Protein AF-A0A5C4TEG7-F1 (afdb_monomer_lite)

Structure (mmCIF, N/CA/C/O backbone):
data_AF-A0A5C4TEG7-F1
#
_entry.id   AF-A0A5C4TEG7-F1
#
loop_
_atom_site.group_PDB
_atom_site.id
_atom_site.type_symbol
_atom_site.label_atom_id
_atom_site.label_alt_id
_atom_site.label_comp_id
_atom_site.label_asym_id
_atom_site.label_entity_id
_atom_site.label_seq_id
_atom_site.pdbx_PDB_ins_code
_atom_site.Cartn_x
_atom_site.Cartn_y
_atom_site.Cartn_z
_atom_site.occupancy
_atom_site.B_iso_or_equiv
_atom_site.auth_seq_id
_atom_site.auth_comp_id
_atom_site.auth_asym_id
_atom_site.auth_atom_id
_atom_site.pdbx_PDB_model_num
ATOM 1 N N . MET A 1 1 ? 3.315 2.579 19.800 1.00 34.03 1 MET A N 1
ATOM 2 C CA . MET A 1 1 ? 1.929 3.096 19.730 1.00 34.03 1 MET A CA 1
ATOM 3 C C . MET A 1 1 ? 1.650 3.480 18.277 1.00 34.03 1 MET A C 1
ATOM 5 O O . MET A 1 1 ? 1.962 4.592 17.879 1.00 34.03 1 MET A O 1
ATOM 9 N N . ASN A 1 2 ? 1.191 2.526 17.455 1.00 38.94 2 ASN A N 1
ATOM 10 C CA . ASN A 1 2 ? 0.920 2.750 16.027 1.00 38.94 2 ASN A CA 1
ATOM 11 C C . ASN A 1 2 ? -0.328 3.628 15.887 1.00 38.94 2 ASN A C 1
ATOM 13 O O . ASN A 1 2 ? -1.430 3.179 16.198 1.00 38.94 2 ASN A O 1
ATOM 17 N N . ARG A 1 3 ? -0.164 4.881 15.455 1.00 41.53 3 ARG A N 1
ATOM 18 C CA . ARG A 1 3 ? -1.297 5.751 15.131 1.00 41.53 3 ARG A CA 1
ATOM 19 C C . ARG A 1 3 ? -1.734 5.454 13.701 1.00 41.53 3 ARG A C 1
ATOM 21 O O . ARG A 1 3 ? -1.118 5.933 12.758 1.00 41.53 3 ARG A O 1
ATOM 28 N N . TYR A 1 4 ? -2.796 4.674 13.546 1.00 51.09 4 TYR A N 1
ATOM 29 C CA . TYR A 1 4 ? -3.529 4.622 12.286 1.00 51.09 4 TYR A CA 1
ATOM 30 C C . TYR A 1 4 ? -4.275 5.947 12.141 1.00 51.09 4 TYR A C 1
ATOM 32 O O . TYR A 1 4 ? -5.231 6.216 12.865 1.00 51.09 4 TYR A O 1
ATOM 40 N N . THR A 1 5 ? -3.782 6.830 11.280 1.00 55.22 5 THR A N 1
ATOM 41 C CA . THR A 1 5 ? -4.407 8.131 11.036 1.00 55.22 5 THR A CA 1
ATOM 42 C C . THR A 1 5 ? -5.455 7.990 9.944 1.00 55.22 5 THR A C 1
ATOM 44 O O . THR A 1 5 ? -5.125 7.968 8.762 1.00 55.22 5 THR A O 1
ATOM 47 N N . ALA A 1 6 ? -6.725 7.909 10.332 1.00 61.84 6 ALA A N 1
ATOM 48 C CA . ALA A 1 6 ? -7.831 8.159 9.417 1.00 61.84 6 ALA A CA 1
ATOM 49 C C . ALA A 1 6 ? -8.060 9.676 9.316 1.00 61.84 6 ALA A C 1
ATOM 51 O O . ALA A 1 6 ? -8.211 10.359 10.331 1.00 61.84 6 ALA A O 1
ATOM 52 N N . SER A 1 7 ? -8.078 10.220 8.100 1.00 65.06 7 SER A N 1
ATOM 53 C CA . SER A 1 7 ? -8.356 11.639 7.873 1.00 65.06 7 SER A CA 1
ATOM 54 C C . SER A 1 7 ? -9.863 11.890 7.823 1.00 65.06 7 SER A C 1
ATOM 56 O O . SER A 1 7 ? -10.556 11.341 6.967 1.00 65.06 7 SER A O 1
ATOM 58 N N . ILE A 1 8 ? -10.371 12.761 8.694 1.00 66.00 8 ILE A N 1
ATOM 59 C CA . ILE A 1 8 ? -11.752 13.252 8.627 1.00 66.00 8 ILE A CA 1
ATOM 60 C C . ILE A 1 8 ? -11.742 14.593 7.890 1.00 66.00 8 ILE A C 1
ATOM 62 O O . ILE A 1 8 ? -11.108 15.547 8.341 1.00 66.00 8 ILE A O 1
ATOM 66 N N . SER A 1 9 ? -12.474 14.697 6.778 1.00 67.31 9 SER A N 1
ATOM 67 C CA . SER A 1 9 ? -12.701 15.985 6.113 1.00 67.31 9 SER A CA 1
ATOM 68 C C . SER A 1 9 ? -13.571 16.879 7.006 1.00 67.31 9 SER A C 1
ATOM 70 O O . SER A 1 9 ? -14.792 16.733 7.091 1.00 67.31 9 SER A O 1
ATOM 72 N N . CYS A 1 10 ? -12.927 17.791 7.736 1.00 57.25 10 CYS A N 1
ATOM 73 C CA . CYS A 1 10 ? -13.565 18.587 8.785 1.00 57.25 10 CYS A CA 1
ATOM 74 C C . CYS A 1 10 ? -14.477 19.710 8.239 1.00 57.25 10 CYS A C 1
ATOM 76 O O . CYS A 1 10 ? -15.275 20.268 8.996 1.00 57.25 10 CYS A O 1
ATOM 78 N N . SER A 1 11 ? -14.395 20.032 6.941 1.00 61.28 11 SER A N 1
ATOM 79 C CA . SER A 1 11 ? -15.099 21.167 6.322 1.00 61.28 11 SER A CA 1
ATOM 80 C C . SER A 1 11 ? -16.533 20.870 5.863 1.00 61.28 11 SER A C 1
ATOM 82 O O . SER A 1 11 ? -17.302 21.807 5.677 1.00 61.28 11 SER A O 1
ATOM 84 N N . ARG A 1 12 ? -16.929 19.596 5.701 1.00 65.62 12 ARG A N 1
ATOM 85 C CA . ARG A 1 12 ? -18.274 19.214 5.202 1.00 65.62 12 ARG A CA 1
ATOM 86 C C . ARG A 1 12 ? -19.004 18.149 6.018 1.00 65.62 12 ARG A C 1
ATOM 88 O O . ARG A 1 12 ? -20.131 17.787 5.684 1.00 65.62 12 ARG A O 1
ATOM 95 N N . ALA A 1 13 ? -18.395 17.629 7.078 1.00 67.88 13 ALA A N 1
ATOM 96 C CA . ALA A 1 13 ? -19.016 16.581 7.875 1.00 67.88 13 ALA A CA 1
ATOM 97 C C . ALA A 1 13 ? -20.195 17.141 8.692 1.00 67.88 13 ALA A C 1
ATOM 99 O O . ALA A 1 13 ? -19.994 17.760 9.736 1.00 67.88 13 ALA A O 1
ATOM 100 N N . LYS A 1 14 ? -21.427 16.884 8.231 1.00 79.75 14 LYS A N 1
ATOM 101 C CA . LYS A 1 14 ? -22.671 17.207 8.957 1.00 79.75 14 LYS A CA 1
ATOM 102 C C . LYS A 1 14 ? -22.783 16.470 10.303 1.00 79.75 14 LYS A C 1
ATOM 104 O O . LYS A 1 14 ? -23.457 16.947 11.205 1.00 79.75 14 LYS A O 1
ATOM 109 N N . HIS A 1 15 ? -22.083 15.341 10.455 1.00 85.94 15 HIS A N 1
ATOM 110 C CA . HIS A 1 15 ? -22.153 14.464 11.631 1.00 85.94 15 HIS A CA 1
ATOM 111 C C . HIS A 1 15 ? -20.758 14.105 12.170 1.00 85.94 15 HIS A C 1
ATOM 113 O O . HIS A 1 15 ? -20.368 12.940 12.195 1.00 85.94 15 HIS A O 1
ATOM 119 N N . LYS A 1 16 ? -19.973 15.111 12.582 1.00 85.19 16 LYS A N 1
ATOM 120 C CA . LYS A 1 16 ? -18.570 14.928 13.015 1.00 85.19 16 LYS A CA 1
ATOM 121 C C . LYS A 1 16 ? -18.396 13.877 14.113 1.00 85.19 16 LYS A C 1
ATOM 123 O O . LYS A 1 16 ? -17.500 13.047 14.008 1.00 85.19 16 LYS A O 1
ATOM 128 N N . GLU A 1 17 ? -19.254 13.889 15.129 1.00 88.06 17 GLU A N 1
ATOM 129 C CA . GLU A 1 17 ? -19.146 12.952 16.255 1.00 88.06 17 GLU A CA 1
ATOM 130 C C . GLU A 1 17 ? -19.453 11.507 15.847 1.00 88.06 17 GLU A C 1
ATOM 132 O O . GLU A 1 17 ? -18.718 10.598 16.223 1.00 88.06 17 GLU A O 1
ATOM 137 N N . ALA A 1 18 ? -20.451 11.291 14.984 1.00 89.19 18 ALA A N 1
ATOM 138 C CA . ALA A 1 18 ? -20.735 9.963 14.438 1.00 89.19 18 ALA A CA 1
ATOM 139 C C . ALA A 1 18 ? -19.559 9.431 13.602 1.00 89.19 18 ALA A C 1
ATOM 141 O O . ALA A 1 18 ? -19.190 8.264 13.721 1.00 89.19 18 ALA A O 1
ATOM 142 N N . VAL A 1 19 ? -18.916 10.294 12.805 1.00 88.19 19 VAL A N 1
ATOM 143 C CA . VAL A 1 19 ? -17.725 9.918 12.027 1.00 88.19 19 VAL A CA 1
ATOM 144 C C . VAL A 1 19 ? -16.556 9.559 12.945 1.00 88.19 19 VAL A C 1
ATOM 146 O O . VAL A 1 19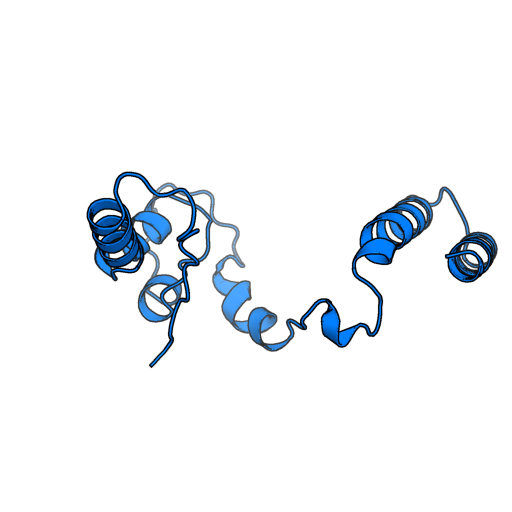 ? -15.894 8.552 12.709 1.00 88.19 19 VAL A O 1
ATOM 149 N N . LYS A 1 20 ? -16.306 10.332 14.010 1.00 87.50 20 LYS A N 1
ATOM 150 C CA . LYS A 1 20 ? -15.258 10.006 14.994 1.00 87.50 20 LYS A CA 1
ATOM 151 C C . LYS A 1 20 ? -15.519 8.663 15.669 1.00 87.50 20 LYS A C 1
ATOM 153 O O . LYS A 1 20 ? -14.595 7.860 15.786 1.00 87.50 20 LYS A O 1
ATOM 158 N N . LEU A 1 21 ? -16.762 8.411 16.083 1.00 91.75 21 LEU A N 1
ATOM 159 C CA . LEU A 1 21 ? -17.149 7.146 16.702 1.00 91.75 21 LEU A CA 1
ATOM 160 C C . LEU A 1 21 ? -16.937 5.976 15.739 1.00 91.75 21 LEU A C 1
ATOM 162 O O . LEU A 1 21 ? -16.326 4.978 16.114 1.00 91.75 21 LEU A O 1
ATOM 166 N N . PHE A 1 22 ? -17.367 6.127 14.486 1.00 91.56 22 PHE A N 1
ATOM 167 C CA . PHE A 1 22 ? -17.157 5.116 13.457 1.00 91.56 22 PHE A CA 1
ATOM 168 C C . PHE A 1 22 ? -15.671 4.851 13.208 1.00 91.56 22 PHE A C 1
ATOM 170 O O . PHE A 1 22 ? -15.258 3.699 13.195 1.00 91.56 22 PHE A O 1
ATOM 177 N N . VAL A 1 23 ? -14.848 5.893 13.062 1.00 90.44 23 VAL A N 1
ATOM 178 C CA . VAL A 1 23 ? -13.393 5.753 12.877 1.00 90.44 23 VAL A CA 1
ATOM 179 C C . VAL A 1 23 ? -12.748 5.044 14.069 1.00 90.44 23 VAL A C 1
ATOM 181 O O . VAL A 1 23 ? -11.893 4.178 13.873 1.00 90.44 23 VAL A O 1
ATOM 184 N N . SER A 1 24 ? -13.169 5.379 15.292 1.00 90.88 24 SER A N 1
ATOM 185 C CA . SER A 1 24 ? -12.712 4.715 16.515 1.00 90.88 24 SER A CA 1
ATOM 186 C C . SER A 1 24 ? -13.055 3.223 16.494 1.00 90.88 24 SER A C 1
ATOM 188 O O . SER A 1 24 ? -12.173 2.381 16.672 1.00 90.88 24 SER A O 1
ATOM 190 N N . TYR A 1 25 ? -14.308 2.885 16.173 1.00 93.44 25 TYR A N 1
ATOM 191 C CA . TYR A 1 25 ? -14.751 1.497 16.052 1.00 93.44 25 TYR A CA 1
ATOM 192 C C . TYR A 1 25 ? -14.023 0.751 14.927 1.00 93.44 25 TYR A C 1
ATOM 194 O O . TYR A 1 25 ? -13.472 -0.319 15.161 1.00 93.44 25 TYR A O 1
ATOM 202 N N . ALA A 1 26 ? -13.951 1.320 13.724 1.00 91.69 26 ALA A N 1
ATOM 203 C CA . ALA A 1 26 ? -13.304 0.706 12.566 1.00 91.69 26 ALA A CA 1
ATOM 204 C C . ALA A 1 26 ? -11.804 0.457 12.794 1.00 91.69 26 ALA A C 1
ATOM 206 O O . ALA A 1 26 ? -11.243 -0.493 12.251 1.00 91.69 26 ALA A O 1
ATOM 207 N N . SER A 1 27 ? -11.156 1.281 13.622 1.00 90.19 27 SER A N 1
ATOM 208 C CA . SER A 1 27 ? -9.747 1.116 14.006 1.00 90.19 27 SER A CA 1
ATOM 209 C C . SER A 1 27 ? -9.551 0.183 15.207 1.00 90.19 27 SER A C 1
ATOM 211 O O . SER A 1 27 ? -8.411 -0.122 15.565 1.00 90.19 27 SER A O 1
ATOM 213 N N . SER A 1 28 ? -10.634 -0.270 15.844 1.00 91.69 28 SER A N 1
ATOM 214 C CA . SER A 1 28 ? -10.576 -1.189 16.979 1.00 91.69 28 SER A CA 1
ATOM 215 C C . SER A 1 28 ? -10.051 -2.564 16.563 1.00 91.69 28 SER A C 1
ATOM 217 O O . SER A 1 28 ? -10.157 -2.987 15.410 1.00 91.69 28 SER A O 1
ATOM 219 N N . ARG A 1 29 ? -9.501 -3.305 17.529 1.00 90.56 29 ARG A N 1
ATOM 220 C CA . ARG A 1 29 ? -9.022 -4.674 17.296 1.00 90.56 29 ARG A CA 1
ATOM 221 C C . ARG A 1 29 ? -10.130 -5.588 16.771 1.00 90.56 29 ARG A C 1
ATOM 223 O O . ARG A 1 29 ? -9.867 -6.368 15.865 1.00 90.56 29 ARG A O 1
ATOM 230 N N . GLU A 1 30 ? -11.334 -5.473 17.322 1.00 91.81 30 GLU A N 1
ATOM 231 C CA . GLU A 1 30 ? -12.490 -6.287 16.943 1.00 91.81 30 GLU A CA 1
ATOM 232 C C . GLU A 1 30 ? -12.854 -6.084 15.467 1.00 91.81 30 GLU A C 1
ATOM 234 O O . GLU A 1 30 ? -12.900 -7.045 14.699 1.00 91.81 30 GLU A O 1
ATOM 239 N N . ALA A 1 31 ? -13.018 -4.831 15.033 1.00 93.56 31 ALA A N 1
ATOM 240 C CA . ALA A 1 31 ? -13.332 -4.525 13.640 1.00 93.56 31 ALA A CA 1
ATOM 241 C C . ALA A 1 31 ? -12.220 -4.995 12.686 1.00 93.56 31 ALA A C 1
ATOM 243 O O . ALA A 1 31 ? -12.490 -5.580 11.637 1.00 93.56 31 ALA A O 1
ATOM 244 N N . GLN A 1 32 ? -10.954 -4.810 13.067 1.00 94.31 32 GLN A N 1
ATOM 245 C CA . GLN A 1 32 ? -9.806 -5.253 12.272 1.00 94.31 32 GLN A CA 1
ATOM 246 C C . GLN A 1 32 ? -9.694 -6.788 12.189 1.00 94.31 32 GLN A C 1
ATOM 248 O O . GLN A 1 32 ? -9.269 -7.317 11.161 1.00 94.31 32 GLN A O 1
ATOM 253 N N . GLN A 1 33 ? -10.120 -7.522 13.221 1.00 91.12 33 GLN A N 1
ATOM 254 C CA . GLN A 1 33 ? -10.238 -8.985 13.173 1.00 91.12 33 GLN A CA 1
ATOM 255 C C . GLN A 1 33 ? -11.341 -9.436 12.212 1.00 91.12 33 GLN A C 1
ATOM 257 O O . GLN A 1 33 ? -11.141 -10.402 11.478 1.00 91.12 33 GLN A O 1
ATOM 262 N N . GLN A 1 34 ? -12.467 -8.718 12.151 1.00 91.75 34 GLN A N 1
ATOM 263 C CA . GLN A 1 34 ? -13.511 -9.007 11.161 1.00 91.75 34 GLN A CA 1
ATOM 264 C C . GLN A 1 34 ? -12.999 -8.810 9.729 1.00 91.75 34 GLN A C 1
ATOM 266 O O . GLN A 1 34 ? -13.263 -9.654 8.876 1.00 91.75 34 GLN A O 1
ATOM 271 N N . VAL A 1 35 ? -12.211 -7.756 9.471 1.00 91.38 35 VAL A N 1
ATOM 272 C CA . VAL A 1 35 ? -11.529 -7.574 8.175 1.00 91.38 35 VAL A CA 1
ATOM 273 C C . VAL A 1 35 ? -10.636 -8.780 7.873 1.00 91.38 35 VAL A C 1
ATOM 275 O O . VAL A 1 35 ? -10.771 -9.389 6.816 1.00 91.38 3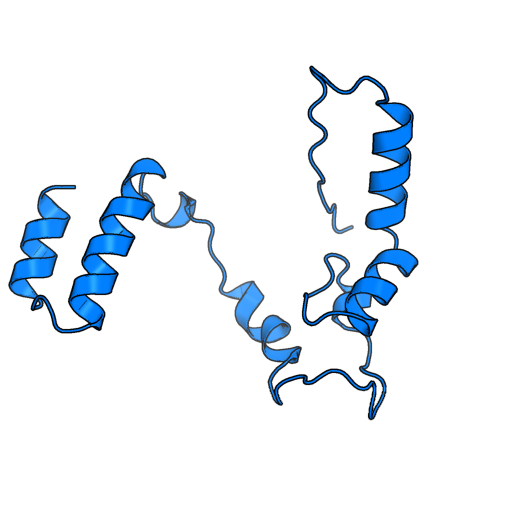5 VAL A O 1
ATOM 278 N N . ARG A 1 36 ? -9.792 -9.194 8.828 1.00 89.31 36 ARG A N 1
ATOM 279 C CA . ARG A 1 36 ? -8.869 -10.330 8.657 1.00 89.31 36 ARG A CA 1
ATOM 280 C C . ARG A 1 36 ? -9.571 -11.644 8.303 1.00 89.31 36 ARG A C 1
ATOM 282 O O . ARG A 1 36 ? -9.039 -12.419 7.504 1.00 89.31 36 ARG A O 1
ATOM 289 N N . ALA A 1 37 ? -10.706 -11.898 8.950 1.00 88.50 37 ALA A N 1
ATOM 290 C CA . ALA A 1 37 ? -11.451 -13.149 8.860 1.00 88.50 37 ALA A CA 1
ATOM 291 C C . ALA A 1 37 ? -12.369 -13.226 7.635 1.00 88.50 37 ALA A C 1
ATOM 293 O O . ALA A 1 37 ? -12.743 -14.319 7.232 1.00 88.50 37 ALA A O 1
ATOM 294 N N . ARG A 1 38 ? -12.761 -12.084 7.058 1.00 89.38 38 ARG A N 1
ATOM 295 C CA . ARG A 1 38 ? -13.763 -12.036 5.978 1.00 89.38 38 ARG A CA 1
ATOM 296 C C . ARG A 1 38 ? -13.220 -11.537 4.646 1.00 89.38 38 ARG A C 1
ATOM 298 O O . ARG A 1 38 ? -13.930 -11.613 3.649 1.00 89.38 38 ARG A O 1
ATOM 305 N N . THR A 1 39 ? -11.998 -11.007 4.606 1.00 89.75 39 THR A N 1
ATOM 306 C CA . THR A 1 39 ? -11.399 -10.481 3.376 1.00 89.75 39 THR A CA 1
ATOM 307 C C . THR A 1 39 ? -9.945 -10.925 3.205 1.00 89.75 39 THR A C 1
ATOM 309 O O . THR A 1 39 ? -9.316 -11.489 4.102 1.00 89.75 39 THR A O 1
ATOM 312 N N . LEU A 1 40 ? -9.400 -10.656 2.015 1.00 89.19 40 LEU A N 1
ATOM 313 C CA . LEU A 1 40 ? -7.975 -10.809 1.703 1.00 89.19 40 LEU A CA 1
ATOM 314 C C . LEU A 1 40 ? -7.170 -9.526 1.976 1.00 89.19 40 LEU A C 1
ATOM 316 O O . LEU A 1 40 ? -5.999 -9.441 1.618 1.00 89.19 40 LEU A O 1
ATOM 320 N N . SER A 1 41 ? -7.781 -8.513 2.593 1.00 88.75 41 SER A N 1
ATOM 321 C 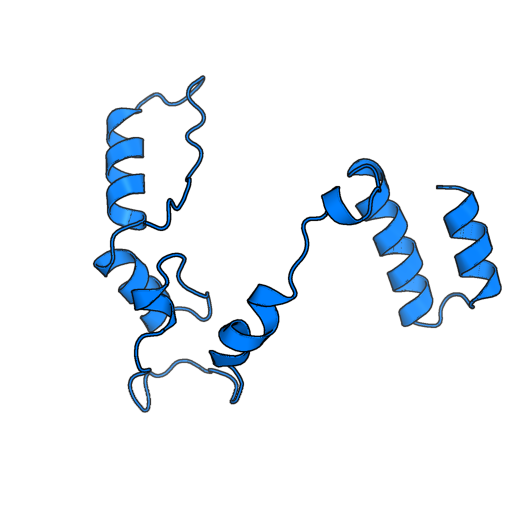CA . SER A 1 41 ? -7.094 -7.273 2.951 1.00 88.75 41 SER A CA 1
ATOM 322 C C . SER A 1 41 ? -6.213 -7.477 4.184 1.00 88.75 41 SER A C 1
ATOM 324 O O . SER A 1 41 ? -6.582 -8.189 5.118 1.00 88.75 41 SER A O 1
ATOM 326 N N . ILE A 1 42 ? -5.062 -6.804 4.218 1.00 89.06 42 ILE A N 1
ATOM 327 C CA . ILE A 1 42 ? -4.201 -6.763 5.403 1.00 89.06 42 ILE A CA 1
ATOM 328 C C . ILE A 1 42 ? -4.820 -5.766 6.395 1.00 89.06 42 ILE A C 1
ATOM 330 O O . ILE A 1 42 ? -5.001 -4.600 6.033 1.00 89.06 42 ILE A O 1
ATOM 334 N N . PRO A 1 43 ? -5.164 -6.181 7.629 1.00 91.31 43 PRO A N 1
ATOM 335 C CA . PRO A 1 43 ? -5.657 -5.261 8.644 1.00 91.31 43 PRO A CA 1
ATOM 336 C C . PRO A 1 43 ? -4.659 -4.142 8.911 1.00 91.31 43 PRO A C 1
ATOM 338 O O . PRO A 1 43 ? -3.450 -4.365 8.946 1.00 91.31 43 PRO A O 1
ATOM 341 N N . ALA A 1 44 ? -5.174 -2.948 9.189 1.00 89.06 44 ALA A N 1
ATOM 342 C CA . ALA A 1 44 ? -4.349 -1.835 9.620 1.00 89.06 44 ALA A CA 1
ATOM 343 C C . ALA A 1 44 ? -3.617 -2.223 10.912 1.00 89.06 44 ALA A C 1
ATOM 345 O O . ALA A 1 44 ? -2.393 -2.152 10.972 1.00 89.06 44 ALA A O 1
ATOM 346 N N . SER A 1 45 ? -4.351 -2.721 11.914 1.00 88.94 45 SER A N 1
ATOM 347 C CA . SER A 1 45 ? -3.811 -3.127 13.218 1.00 88.94 45 SER A CA 1
ATOM 348 C C . SER A 1 45 ? -2.802 -4.275 13.104 1.00 88.94 45 SER A C 1
ATOM 350 O O . SER A 1 45 ? -3.176 -5.397 12.765 1.00 88.94 45 SER A O 1
ATOM 352 N N . LYS A 1 46 ? -1.537 -4.019 13.470 1.00 86.56 46 LYS A N 1
ATOM 353 C CA . LYS A 1 46 ? -0.448 -5.012 13.421 1.00 86.56 46 LYS A CA 1
ATOM 354 C C . LYS A 1 46 ? -0.792 -6.299 14.193 1.00 86.56 46 LYS A C 1
ATOM 356 O O . LYS A 1 46 ? -0.708 -7.362 13.587 1.00 86.56 46 LYS A O 1
ATOM 361 N N . PRO A 1 47 ? -1.286 -6.248 15.449 1.00 88.69 47 PRO A N 1
ATOM 362 C CA . PRO A 1 47 ? -1.715 -7.459 16.152 1.00 88.69 47 PRO A CA 1
ATOM 363 C C . PRO A 1 47 ? -2.829 -8.247 15.446 1.00 88.69 47 PRO A C 1
ATOM 365 O O . PRO A 1 47 ? -2.888 -9.463 15.585 1.00 88.69 47 PRO A O 1
ATOM 368 N N . ALA A 1 48 ? -3.728 -7.579 14.713 1.00 89.50 48 ALA A N 1
ATOM 369 C CA . ALA A 1 48 ? -4.783 -8.254 13.952 1.00 89.50 48 ALA A CA 1
ATOM 370 C C . ALA A 1 48 ? -4.257 -8.837 12.629 1.00 89.50 48 ALA A C 1
ATOM 372 O O . ALA A 1 48 ? -4.685 -9.914 12.224 1.00 89.50 48 ALA A O 1
ATOM 373 N N . ALA A 1 49 ? -3.317 -8.153 11.972 1.00 88.25 49 ALA A N 1
ATOM 374 C CA . ALA A 1 49 ? -2.658 -8.638 10.763 1.00 88.25 49 ALA A CA 1
ATOM 375 C C . ALA A 1 49 ? -1.770 -9.858 11.044 1.00 88.25 49 ALA A C 1
ATOM 377 O O . ALA A 1 49 ? -1.754 -10.813 10.264 1.00 88.25 49 ALA A O 1
ATOM 378 N N . GLU A 1 50 ? -1.065 -9.838 12.176 1.00 87.31 50 GLU A N 1
ATOM 379 C CA . GLU A 1 50 ? -0.117 -10.882 12.561 1.00 87.31 50 GLU A CA 1
ATOM 380 C C . GLU A 1 50 ? -0.753 -12.082 13.272 1.00 87.31 50 GLU A C 1
ATOM 382 O O . GLU A 1 50 ? -0.085 -13.105 13.442 1.00 87.31 50 GLU A O 1
ATOM 387 N N . ALA A 1 51 ? -2.032 -11.979 13.647 1.00 86.06 51 ALA A N 1
ATOM 388 C CA . ALA A 1 51 ? -2.775 -13.061 14.276 1.00 86.06 51 ALA A CA 1
ATOM 389 C C . ALA A 1 51 ? -2.707 -14.352 13.444 1.00 86.06 51 ALA A C 1
ATOM 391 O O . ALA A 1 51 ? -2.677 -14.321 12.207 1.00 86.06 51 ALA A O 1
ATOM 392 N N . ALA A 1 52 ? -2.684 -15.485 14.151 1.00 81.62 52 ALA A N 1
ATOM 393 C CA . ALA A 1 52 ? -2.744 -16.796 13.528 1.00 81.62 52 ALA A CA 1
ATOM 394 C C . ALA A 1 52 ? -3.999 -16.903 12.657 1.00 81.62 52 ALA A C 1
ATOM 396 O O . ALA A 1 52 ? -5.069 -16.395 13.005 1.00 81.62 52 ALA A O 1
ATOM 397 N N . LEU A 1 53 ? -3.834 -17.542 11.505 1.00 74.81 53 LEU A N 1
ATOM 398 C CA . LEU A 1 53 ? -4.945 -17.862 10.632 1.00 74.81 53 LEU A CA 1
ATOM 399 C C . LEU A 1 53 ? -5.670 -19.086 11.187 1.00 74.81 53 LEU A C 1
ATOM 401 O O . LEU A 1 53 ? -4.989 -20.040 11.554 1.00 74.81 53 LEU A O 1
ATOM 405 N N . PRO A 1 54 ? -7.010 -19.081 11.261 1.00 71.19 54 PRO A N 1
ATOM 406 C CA . PRO A 1 54 ? -7.745 -20.310 11.504 1.00 71.19 54 PRO A CA 1
ATOM 407 C C . PRO A 1 54 ? -7.534 -21.264 10.325 1.00 71.19 54 PRO A C 1
ATOM 409 O O . PRO A 1 54 ? -7.604 -20.842 9.166 1.00 71.19 54 PRO A O 1
ATOM 412 N N . ASP A 1 55 ? -7.294 -22.540 10.614 1.00 67.44 55 ASP A N 1
ATOM 413 C CA . ASP A 1 55 ? -7.227 -23.571 9.583 1.00 67.44 55 ASP A CA 1
ATOM 414 C C . ASP A 1 55 ? -8.588 -23.690 8.881 1.00 67.44 55 ASP A C 1
ATOM 416 O O . ASP A 1 55 ? -9.633 -23.751 9.530 1.00 67.44 55 ASP A O 1
ATOM 420 N N . GLY A 1 56 ? -8.586 -23.716 7.545 1.00 68.50 56 GLY A N 1
ATOM 421 C CA . GLY A 1 56 ? -9.798 -23.966 6.761 1.00 68.50 56 GLY A CA 1
ATOM 422 C C . GLY A 1 56 ? -10.854 -22.857 6.810 1.00 68.50 56 GLY A C 1
ATOM 423 O O . GLY A 1 56 ? -12.038 -23.141 6.655 1.00 68.50 56 GLY A O 1
ATOM 424 N N . ASP A 1 57 ? -10.466 -21.594 6.984 1.00 75.06 57 ASP A N 1
ATOM 425 C CA . ASP A 1 57 ? -11.408 -20.479 7.165 1.00 75.06 57 ASP A CA 1
ATOM 426 C C . ASP A 1 57 ? -12.202 -20.037 5.916 1.00 75.06 57 ASP A C 1
ATOM 428 O O . ASP A 1 57 ? -12.796 -18.958 5.889 1.00 75.06 57 ASP A O 1
ATOM 432 N N 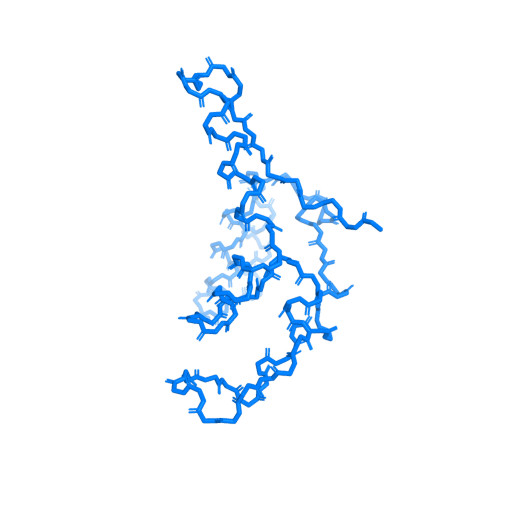. GLY A 1 58 ? -12.230 -20.877 4.880 1.00 77.62 58 GLY A N 1
ATOM 433 C CA . GLY A 1 58 ? -13.044 -20.698 3.679 1.00 77.62 58 GLY A CA 1
ATOM 434 C C . GLY A 1 58 ? -12.578 -19.584 2.740 1.00 77.62 58 GLY A C 1
ATOM 435 O O . GLY A 1 58 ? -13.174 -19.406 1.678 1.00 77.62 58 GLY A O 1
ATOM 436 N N . LEU A 1 59 ? -11.519 -18.844 3.082 1.00 84.12 59 LEU A N 1
ATOM 437 C CA . LEU A 1 59 ? -10.941 -17.831 2.205 1.00 84.12 59 LEU A CA 1
ATOM 438 C C . LEU A 1 59 ? -9.860 -18.448 1.317 1.00 84.12 59 LEU A C 1
ATOM 440 O O . LEU A 1 59 ? -8.960 -19.133 1.798 1.00 84.12 59 LEU A O 1
ATOM 444 N N . ASN A 1 60 ? -9.906 -18.146 0.015 1.00 83.31 60 ASN A N 1
ATOM 445 C CA . ASN A 1 60 ? -8.869 -18.545 -0.938 1.00 83.31 60 ASN A CA 1
ATOM 446 C C . ASN A 1 60 ? -7.593 -17.715 -0.723 1.00 83.31 60 ASN A C 1
ATOM 448 O O . ASN A 1 60 ? -7.320 -16.757 -1.453 1.00 83.31 60 ASN A O 1
ATOM 452 N N . ARG A 1 61 ? -6.849 -18.024 0.340 1.00 83.25 61 ARG A N 1
ATOM 453 C CA . ARG A 1 61 ? -5.583 -17.357 0.631 1.00 83.25 61 ARG A CA 1
ATOM 454 C C . ARG A 1 61 ? -4.452 -18.047 -0.128 1.00 83.25 61 ARG A C 1
ATOM 456 O O . ARG A 1 61 ? -4.290 -19.252 0.033 1.00 83.25 61 ARG A O 1
ATOM 463 N N . PRO A 1 62 ? -3.648 -17.305 -0.908 1.00 84.25 62 PRO A N 1
ATOM 464 C CA . PRO A 1 62 ? -2.450 -17.870 -1.514 1.00 84.25 62 PRO A CA 1
ATOM 465 C C . PRO A 1 62 ? -1.475 -18.349 -0.431 1.00 84.25 62 PRO A C 1
ATOM 467 O O . PRO A 1 62 ? -1.445 -17.790 0.667 1.00 84.25 62 PRO A O 1
ATOM 470 N N . GLU A 1 63 ? -0.628 -19.325 -0.764 1.00 83.06 63 GLU A N 1
ATOM 471 C CA . GLU A 1 63 ? 0.379 -19.902 0.147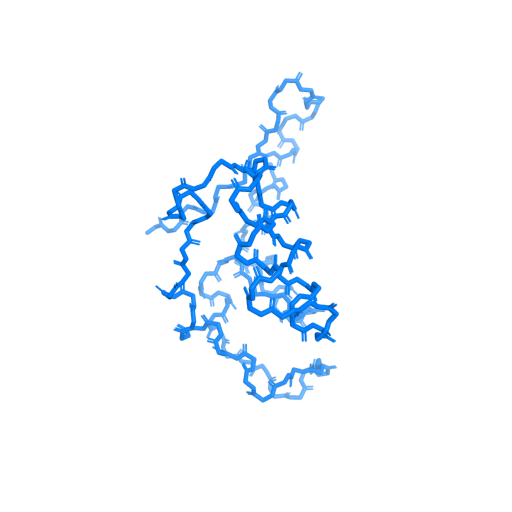 1.00 83.06 63 GLU A CA 1
ATOM 472 C C . GLU A 1 63 ? 1.226 -18.825 0.845 1.00 83.06 63 GLU A C 1
ATOM 474 O O . GLU A 1 63 ? 1.474 -18.876 2.047 1.00 83.06 63 GLU A O 1
ATOM 479 N N . HIS A 1 64 ? 1.578 -17.774 0.103 1.00 84.38 64 HIS A N 1
ATOM 480 C CA . HIS A 1 64 ? 2.413 -16.667 0.562 1.00 84.38 64 HIS A CA 1
ATOM 481 C C . HIS A 1 64 ? 1.597 -15.481 1.095 1.00 84.38 64 HIS A C 1
ATOM 483 O O . HIS A 1 64 ? 2.048 -14.338 1.039 1.00 84.38 64 HIS A O 1
ATOM 489 N N . PHE A 1 65 ? 0.389 -15.700 1.624 1.00 84.56 65 PHE A N 1
ATOM 490 C CA . PHE A 1 65 ? -0.451 -14.602 2.122 1.00 84.56 65 PHE A CA 1
ATOM 491 C C . PHE A 1 65 ? 0.250 -13.746 3.190 1.00 84.56 65 PHE A C 1
ATOM 493 O O . PHE A 1 65 ? -0.018 -12.555 3.297 1.00 84.56 65 PHE A O 1
ATOM 500 N N . GLN A 1 66 ? 1.160 -14.327 3.976 1.00 86.56 66 GLN A N 1
ATOM 501 C CA . GLN A 1 66 ? 1.907 -13.615 5.021 1.00 86.56 66 GLN A CA 1
ATOM 502 C C . GLN A 1 66 ? 3.138 -12.848 4.497 1.00 86.56 66 GLN A C 1
ATOM 504 O O . GLN A 1 66 ? 3.782 -12.158 5.287 1.00 86.56 66 GLN A O 1
ATOM 509 N N . LEU A 1 67 ? 3.435 -12.896 3.189 1.00 89.75 67 LEU A N 1
ATOM 510 C CA . LEU A 1 67 ? 4.596 -12.239 2.566 1.00 89.75 67 LEU A CA 1
ATOM 511 C C . LEU A 1 67 ? 4.653 -10.732 2.850 1.00 89.75 67 LEU A C 1
ATOM 513 O O . LEU A 1 67 ? 5.732 -10.147 2.902 1.00 89.75 67 LEU A O 1
ATOM 517 N N . PHE A 1 68 ? 3.505 -10.096 3.109 1.00 87.56 68 PHE A N 1
ATOM 518 C CA . PHE A 1 68 ? 3.450 -8.688 3.509 1.00 87.56 68 PHE A CA 1
ATOM 519 C C . PHE A 1 68 ? 4.373 -8.358 4.692 1.00 87.56 68 PHE A C 1
ATOM 521 O O . PHE A 1 68 ? 4.901 -7.250 4.757 1.00 87.56 68 PHE A O 1
ATOM 528 N N . ARG A 1 69 ? 4.600 -9.304 5.614 1.00 86.88 69 ARG A N 1
ATOM 529 C CA . ARG A 1 69 ? 5.489 -9.114 6.772 1.00 86.88 69 ARG A CA 1
ATOM 530 C C . ARG A 1 69 ? 6.939 -8.878 6.352 1.00 86.88 69 ARG A C 1
ATOM 532 O O . ARG A 1 69 ? 7.662 -8.169 7.043 1.00 86.88 69 ARG A O 1
ATOM 539 N N . GLU A 1 70 ? 7.332 -9.455 5.225 1.00 89.88 70 GLU A N 1
ATOM 540 C CA . GLU A 1 70 ? 8.687 -9.399 4.683 1.00 89.88 70 GLU A CA 1
ATOM 541 C C . GLU A 1 70 ? 8.866 -8.209 3.736 1.00 89.88 70 GLU A C 1
ATOM 543 O O . GLU A 1 70 ? 9.910 -7.562 3.759 1.00 89.88 70 GLU A O 1
ATOM 548 N N . ILE A 1 71 ? 7.841 -7.877 2.939 1.00 91.31 71 ILE A N 1
ATOM 549 C CA . ILE A 1 71 ? 7.944 -6.826 1.911 1.00 91.31 71 ILE A CA 1
ATOM 550 C C . ILE A 1 71 ? 7.567 -5.427 2.408 1.00 91.31 71 ILE A C 1
ATOM 552 O O . ILE A 1 71 ? 8.088 -4.454 1.881 1.00 91.31 71 ILE A O 1
ATOM 556 N N . ILE A 1 72 ? 6.708 -5.268 3.424 1.00 88.81 72 ILE A N 1
ATOM 557 C CA . ILE A 1 72 ? 6.334 -3.926 3.918 1.00 88.81 72 ILE A CA 1
ATOM 558 C C . ILE A 1 72 ? 7.559 -3.080 4.317 1.00 88.81 72 ILE A C 1
ATOM 560 O O . ILE A 1 72 ? 7.578 -1.896 3.980 1.00 88.81 72 ILE A O 1
ATOM 564 N N . PRO A 1 73 ? 8.596 -3.627 4.986 1.00 88.44 73 PRO A N 1
ATOM 565 C CA . PRO A 1 73 ? 9.808 -2.868 5.292 1.00 88.44 73 PRO A CA 1
ATOM 566 C C . PRO A 1 73 ? 10.556 -2.326 4.065 1.00 88.44 73 PRO A C 1
ATOM 568 O O . PRO A 1 73 ? 11.315 -1.369 4.207 1.00 88.44 73 PRO A O 1
ATOM 571 N N . SER A 1 74 ? 10.367 -2.914 2.878 1.00 90.06 74 SER A N 1
ATOM 572 C CA . SER A 1 74 ? 10.990 -2.435 1.639 1.00 90.06 74 SER A CA 1
ATOM 573 C C . SER A 1 74 ? 10.184 -1.335 0.945 1.00 90.06 74 SER A C 1
ATOM 575 O O . SER A 1 74 ? 10.690 -0.708 0.012 1.00 90.06 74 SER A O 1
ATOM 577 N N . PHE A 1 75 ? 8.955 -1.060 1.396 1.00 88.69 75 PHE A N 1
ATOM 578 C CA . PHE A 1 75 ? 8.112 -0.037 0.791 1.00 88.69 75 PHE A CA 1
ATOM 579 C C . PHE A 1 75 ? 8.714 1.356 0.982 1.00 88.69 75 PHE A C 1
ATOM 581 O O . PHE A 1 75 ? 9.259 1.702 2.032 1.00 88.69 75 PHE A O 1
ATOM 588 N N . ARG A 1 76 ? 8.581 2.174 -0.060 1.00 87.94 76 ARG A N 1
ATOM 589 C CA . ARG A 1 76 ? 8.998 3.576 -0.091 1.00 87.94 76 ARG A CA 1
ATOM 590 C C . ARG A 1 76 ? 7.810 4.447 -0.448 1.00 87.94 76 ARG A C 1
ATOM 592 O O . ARG A 1 76 ? 6.870 3.994 -1.106 1.00 87.94 76 ARG A O 1
ATOM 599 N N . TRP A 1 77 ? 7.837 5.696 -0.007 1.00 86.94 77 TRP A N 1
ATOM 600 C CA . TRP A 1 77 ? 6.825 6.656 -0.414 1.00 86.94 77 TRP A CA 1
ATOM 601 C C . TRP A 1 77 ? 7.038 7.035 -1.874 1.00 86.94 77 TRP A C 1
ATOM 603 O O . TRP A 1 77 ? 8.167 7.132 -2.340 1.00 86.94 77 TRP A O 1
ATOM 613 N N . HIS A 1 78 ? 5.958 7.356 -2.586 1.00 83.50 78 HIS A N 1
ATOM 614 C CA . HIS A 1 78 ? 6.072 7.943 -3.925 1.00 83.50 78 HIS A CA 1
ATOM 615 C C . HIS A 1 78 ? 6.939 9.214 -3.924 1.00 83.50 78 HIS A C 1
ATOM 617 O O . HIS A 1 78 ? 7.640 9.480 -4.891 1.00 83.50 78 HIS A O 1
ATOM 623 N N . ALA A 1 79 ? 6.934 9.973 -2.821 1.00 84.38 79 ALA A N 1
ATOM 624 C CA . ALA A 1 79 ? 7.792 11.141 -2.642 1.00 84.38 79 ALA A CA 1
ATOM 625 C C . ALA A 1 79 ? 9.295 10.795 -2.621 1.00 84.38 79 ALA A C 1
ATOM 627 O O . ALA A 1 79 ? 10.106 11.624 -3.028 1.00 84.38 79 ALA A O 1
ATOM 628 N N . ASP A 1 80 ? 9.664 9.574 -2.218 1.00 89.38 80 ASP A N 1
ATOM 629 C CA . ASP A 1 80 ? 11.058 9.114 -2.178 1.00 89.38 80 ASP A CA 1
ATOM 630 C C . ASP A 1 80 ? 11.627 8.877 -3.589 1.00 89.38 80 ASP A C 1
ATOM 632 O O . ASP A 1 80 ? 12.840 8.802 -3.757 1.00 89.38 80 ASP A O 1
ATOM 636 N N . LEU A 1 81 ? 10.770 8.799 -4.618 1.00 86.88 81 LEU A N 1
ATOM 637 C CA . LEU A 1 81 ? 11.194 8.722 -6.022 1.00 86.88 81 LEU A CA 1
ATOM 638 C C . LEU A 1 81 ? 11.790 10.043 -6.531 1.00 86.88 81 LEU A C 1
ATOM 640 O O . LEU A 1 81 ? 12.368 10.070 -7.613 1.00 86.88 81 LEU A O 1
ATOM 644 N N . GLY A 1 82 ? 11.602 11.152 -5.805 1.00 88.88 82 GLY A N 1
ATOM 645 C CA . GLY A 1 82 ? 12.004 12.484 -6.265 1.00 88.88 82 GLY A CA 1
ATOM 646 C C . GLY A 1 82 ? 11.197 12.993 -7.467 1.00 88.88 82 GLY A C 1
ATOM 647 O O . GLY A 1 82 ? 11.573 13.987 -8.084 1.00 88.88 82 GLY A O 1
ATOM 648 N N . LEU A 1 83 ? 10.083 12.332 -7.803 1.00 88.25 83 LEU A N 1
ATOM 649 C CA . LEU A 1 83 ? 9.229 12.677 -8.935 1.00 88.25 83 LEU A CA 1
ATOM 650 C C . LEU A 1 83 ? 7.967 13.420 -8.474 1.00 88.25 83 LEU A C 1
ATOM 652 O O . LEU A 1 83 ? 7.308 13.001 -7.518 1.00 88.25 83 LEU A O 1
ATOM 656 N N . PRO A 1 84 ? 7.564 14.499 -9.167 1.00 90.12 84 PRO A N 1
ATOM 657 C CA . PRO A 1 84 ? 6.253 15.098 -8.968 1.00 90.12 84 PRO A CA 1
ATOM 658 C C . PRO A 1 84 ? 5.128 14.080 -9.201 1.00 90.12 84 PRO A C 1
ATOM 660 O O . PRO A 1 84 ? 5.134 13.379 -10.208 1.00 90.12 84 PRO A O 1
ATOM 663 N N . ILE A 1 85 ? 4.102 14.070 -8.339 1.00 89.94 85 ILE A N 1
ATOM 664 C CA . ILE A 1 85 ? 2.962 13.132 -8.432 1.00 89.94 85 ILE A CA 1
ATOM 665 C C . ILE A 1 85 ? 2.291 13.132 -9.818 1.00 89.94 85 ILE A C 1
ATOM 667 O O . ILE A 1 85 ? 1.889 12.089 -10.318 1.00 89.94 85 ILE A O 1
ATOM 671 N N . ARG A 1 86 ? 2.243 14.301 -10.473 1.00 90.81 86 ARG A N 1
ATOM 672 C CA . ARG A 1 86 ? 1.694 14.488 -11.826 1.00 90.81 86 ARG A CA 1
ATOM 673 C C . ARG A 1 86 ? 2.420 13.685 -12.914 1.00 90.81 86 ARG A C 1
ATOM 675 O O . ARG A 1 86 ? 1.858 13.505 -13.985 1.00 90.81 86 ARG A O 1
ATOM 682 N N . LEU A 1 87 ? 3.655 13.244 -12.659 1.00 92.25 87 LEU A N 1
ATOM 683 C CA . LEU A 1 87 ? 4.451 12.450 -13.596 1.00 92.25 87 LEU A CA 1
ATOM 684 C C . LEU A 1 87 ? 4.271 10.940 -13.407 1.00 92.25 87 LEU A C 1
ATOM 686 O O . LEU A 1 87 ? 4.715 10.186 -14.266 1.00 92.25 87 LEU A O 1
ATOM 690 N N . LEU A 1 88 ? 3.603 10.483 -12.339 1.00 90.69 88 LEU A N 1
ATOM 691 C CA . LEU A 1 88 ? 3.409 9.048 -12.110 1.00 90.69 88 LEU A CA 1
ATOM 692 C C . LEU A 1 88 ? 2.540 8.398 -13.186 1.00 90.69 88 LEU A C 1
ATOM 694 O O . LEU A 1 88 ? 2.903 7.336 -13.683 1.00 90.69 88 LEU A O 1
ATOM 698 N N . ASP A 1 89 ? 1.435 9.036 -13.575 1.00 92.50 89 ASP A N 1
ATOM 699 C CA . ASP A 1 89 ? 0.545 8.490 -14.605 1.00 92.50 89 ASP A CA 1
ATOM 700 C C . ASP A 1 89 ? 1.238 8.411 -15.980 1.00 92.50 89 ASP A C 1
ATOM 702 O O . ASP A 1 89 ? 1.231 7.331 -16.582 1.00 92.50 89 ASP A O 1
ATOM 706 N N . PRO A 1 90 ? 1.908 9.478 -16.474 1.00 94.62 90 PRO A N 1
ATOM 707 C CA . PRO A 1 90 ? 2.705 9.391 -17.694 1.00 94.62 90 PRO A CA 1
ATOM 708 C C . PRO A 1 90 ? 3.819 8.342 -17.624 1.00 94.62 90 PRO A C 1
ATOM 710 O O . PRO A 1 90 ? 3.974 7.567 -18.565 1.00 94.62 90 PRO A O 1
ATOM 713 N N . LEU A 1 91 ? 4.563 8.276 -16.514 1.00 93.94 91 LEU A N 1
ATOM 714 C CA . LEU A 1 91 ? 5.622 7.283 -16.313 1.00 93.94 91 LEU A CA 1
ATOM 715 C C . LEU A 1 91 ? 5.061 5.859 -16.385 1.00 93.94 91 LEU A C 1
ATOM 717 O O . LEU A 1 91 ? 5.584 5.022 -17.117 1.00 93.94 91 LEU A O 1
ATOM 721 N N . HIS A 1 92 ? 3.972 5.592 -15.664 1.00 93.62 92 HIS A N 1
ATOM 722 C CA . HIS A 1 92 ? 3.323 4.286 -15.646 1.00 93.62 92 HIS A CA 1
ATOM 723 C C . HIS A 1 92 ? 2.835 3.873 -17.039 1.00 93.62 92 HIS A C 1
ATOM 725 O O . HIS A 1 92 ? 2.982 2.712 -17.420 1.00 93.62 92 HIS A O 1
ATOM 731 N N . HIS A 1 93 ? 2.316 4.818 -17.829 1.00 95.75 93 HIS A N 1
ATOM 732 C CA . HIS A 1 93 ? 1.940 4.555 -19.215 1.00 95.75 93 HIS A CA 1
ATOM 733 C C . HIS A 1 93 ? 3.138 4.103 -20.065 1.00 95.75 93 HIS A C 1
ATOM 735 O O . HIS A 1 93 ? 3.033 3.079 -20.741 1.00 95.75 93 HIS A O 1
ATOM 741 N N . GLN A 1 94 ? 4.279 4.802 -19.992 1.00 96.94 94 GLN A N 1
ATOM 742 C CA . GLN A 1 94 ? 5.473 4.416 -20.760 1.00 96.94 94 GLN A CA 1
ATOM 743 C C . GLN A 1 94 ? 6.031 3.059 -20.314 1.00 96.94 94 GLN A C 1
ATOM 745 O O . GLN A 1 94 ? 6.328 2.207 -21.148 1.00 96.94 94 GLN A O 1
ATOM 750 N N . LEU A 1 95 ? 6.096 2.808 -19.002 1.00 96.19 95 LEU A N 1
ATOM 751 C CA . LEU A 1 95 ? 6.547 1.518 -18.466 1.00 96.19 95 LEU A CA 1
ATOM 752 C C . LEU A 1 95 ? 5.642 0.362 -18.904 1.00 96.19 95 LEU A C 1
ATOM 754 O O . LEU A 1 95 ? 6.130 -0.724 -19.205 1.00 96.19 95 LEU A O 1
ATOM 758 N N . LYS A 1 96 ? 4.328 0.591 -18.996 1.00 97.38 96 LYS A N 1
ATOM 759 C CA . LYS A 1 96 ? 3.385 -0.419 -19.482 1.00 97.38 96 LYS A CA 1
ATOM 760 C C . LYS A 1 96 ? 3.635 -0.782 -20.946 1.00 97.38 96 LYS A C 1
ATOM 762 O O . LYS A 1 96 ? 3.592 -1.966 -21.266 1.00 97.38 96 LYS A O 1
ATOM 767 N N . LEU A 1 97 ? 3.878 0.206 -21.812 1.00 97.44 97 LEU A N 1
ATOM 768 C CA . LEU A 1 97 ? 4.221 -0.035 -23.220 1.00 97.44 97 LEU A CA 1
ATOM 769 C C . LEU A 1 97 ? 5.538 -0.806 -23.346 1.00 97.44 97 LEU A C 1
ATOM 771 O O . LEU A 1 97 ? 5.662 -1.696 -24.184 1.00 97.44 97 LEU A O 1
ATOM 775 N N . TYR A 1 98 ? 6.510 -0.479 -22.497 1.00 97.94 98 TYR A N 1
ATOM 776 C CA . TYR A 1 98 ? 7.797 -1.156 -22.480 1.00 97.94 98 TYR A CA 1
ATOM 777 C C . TYR A 1 98 ? 7.667 -2.622 -22.054 1.00 97.94 98 TYR A C 1
ATOM 779 O O . TYR A 1 98 ? 8.076 -3.525 -22.779 1.00 97.94 98 TYR A O 1
ATOM 787 N N . TRP A 1 99 ? 7.016 -2.892 -20.919 1.00 97.69 99 TRP A N 1
ATOM 788 C CA . TRP A 1 99 ? 6.849 -4.258 -20.411 1.00 97.69 99 TRP A CA 1
ATOM 789 C C . TRP A 1 99 ? 5.936 -5.135 -21.269 1.00 97.69 99 TRP A C 1
ATOM 791 O O . TRP A 1 99 ? 6.037 -6.358 -21.197 1.00 97.69 99 TRP A O 1
ATOM 801 N N . SER A 1 100 ? 5.058 -4.546 -22.087 1.00 97.56 100 SER A N 1
ATOM 802 C CA . SER A 1 100 ? 4.287 -5.294 -23.085 1.00 97.56 100 SER A CA 1
ATOM 803 C C . SER A 1 100 ? 5.058 -5.557 -24.384 1.00 97.56 100 SER A C 1
ATOM 805 O O . SER A 1 100 ? 4.522 -6.227 -25.266 1.00 97.56 100 SER A O 1
ATOM 807 N N . GLY A 1 101 ? 6.281 -5.033 -24.524 1.00 97.38 101 GLY A N 1
ATOM 808 C CA . GLY A 1 101 ? 7.089 -5.139 -25.739 1.00 97.38 101 GLY A CA 1
ATOM 809 C C . GLY A 1 101 ? 6.601 -4.259 -26.894 1.00 97.38 101 GLY A C 1
ATOM 810 O O . GLY A 1 101 ? 6.974 -4.499 -28.039 1.00 97.38 101 GLY A O 1
ATOM 811 N N . MET A 1 102 ? 5.751 -3.260 -26.627 1.00 97.75 102 MET A N 1
ATOM 812 C CA . MET A 1 102 ? 5.279 -2.309 -27.646 1.00 97.75 102 MET A CA 1
ATOM 813 C C . MET A 1 102 ? 6.324 -1.247 -27.999 1.00 97.75 102 MET A C 1
ATOM 815 O O . MET A 1 102 ? 6.258 -0.669 -29.083 1.00 97.75 102 MET A O 1
ATOM 819 N N . ILE A 1 103 ? 7.264 -0.983 -27.092 1.00 97.62 103 ILE A N 1
ATOM 820 C CA . ILE A 1 103 ? 8.413 -0.098 -27.297 1.00 97.62 103 ILE A CA 1
ATOM 821 C C . ILE A 1 103 ? 9.677 -0.785 -26.775 1.00 97.62 103 ILE A C 1
ATOM 823 O O . ILE A 1 103 ? 9.603 -1.612 -25.867 1.00 97.62 103 ILE A O 1
ATOM 827 N N . ASP A 1 104 ? 10.827 -0.433 -27.342 1.00 97.38 104 ASP A N 1
ATOM 828 C CA . ASP A 1 104 ? 12.133 -0.905 -26.887 1.00 97.38 104 ASP A CA 1
ATOM 829 C C . ASP A 1 104 ? 12.780 0.072 -25.886 1.00 97.38 104 ASP A C 1
ATOM 831 O O . ASP A 1 104 ? 12.220 1.122 -25.549 1.00 97.38 104 ASP A O 1
ATOM 835 N N . ASP A 1 105 ? 13.977 -0.277 -25.409 1.00 97.31 105 ASP A N 1
ATOM 836 C CA . ASP A 1 105 ? 14.751 0.533 -24.463 1.00 97.31 105 ASP A CA 1
ATOM 837 C C . ASP A 1 105 ? 14.986 1.963 -24.984 1.00 97.31 105 ASP A C 1
ATOM 839 O O . ASP A 1 105 ? 14.881 2.937 -24.236 1.00 97.31 105 ASP A O 1
ATOM 843 N N . ASN A 1 106 ? 15.285 2.109 -26.279 1.00 97.44 106 ASN A N 1
ATOM 844 C CA . ASN A 1 106 ? 15.600 3.404 -26.881 1.00 97.44 106 ASN A CA 1
ATOM 845 C C . ASN A 1 106 ? 14.367 4.308 -26.925 1.00 97.44 106 ASN A C 1
ATOM 847 O O . ASN A 1 106 ? 14.439 5.482 -26.544 1.00 97.44 106 ASN A O 1
ATOM 851 N N . ALA A 1 107 ? 13.236 3.758 -27.361 1.00 96.69 107 ALA A N 1
ATOM 852 C CA . ALA A 1 107 ? 11.963 4.457 -27.404 1.00 96.69 107 ALA A CA 1
ATOM 853 C C . ALA A 1 107 ? 11.491 4.848 -25.996 1.00 96.69 107 ALA A C 1
ATOM 855 O O . ALA A 1 107 ? 11.085 5.997 -25.802 1.00 96.69 107 ALA A O 1
ATOM 856 N N . LEU A 1 108 ? 11.631 3.959 -25.003 1.00 97.25 108 LEU A N 1
ATOM 857 C CA . LEU A 1 108 ? 11.325 4.278 -23.607 1.00 97.25 108 LEU A CA 1
ATOM 858 C C . LEU A 1 108 ? 12.164 5.463 -23.118 1.00 97.25 108 LEU A C 1
ATOM 860 O O . LEU A 1 108 ? 11.612 6.442 -22.617 1.00 97.25 108 LEU A O 1
ATOM 864 N N . MET A 1 109 ? 13.487 5.409 -23.289 1.00 97.00 109 MET A N 1
ATOM 865 C CA . MET A 1 109 ? 14.381 6.475 -22.825 1.00 97.00 109 MET A CA 1
ATOM 866 C C . MET A 1 109 ? 14.065 7.823 -23.476 1.00 97.00 109 MET A C 1
ATOM 868 O O . MET A 1 109 ? 14.117 8.858 -22.810 1.00 97.00 109 MET A O 1
ATOM 872 N N . GLU A 1 110 ? 13.703 7.829 -24.757 1.00 96.69 110 GLU A N 1
ATOM 873 C CA . GLU A 1 110 ? 13.316 9.050 -25.458 1.00 96.69 110 GLU A CA 1
ATOM 874 C C . GLU A 1 110 ? 11.978 9.614 -24.964 1.00 96.69 110 GLU A C 1
ATOM 876 O O . GLU A 1 110 ? 11.844 10.825 -24.787 1.00 96.69 110 GLU A O 1
ATOM 881 N N . GLN A 1 111 ? 10.996 8.755 -24.687 1.00 94.75 111 GLN A N 1
ATOM 882 C CA . GLN A 1 111 ? 9.712 9.185 -24.135 1.00 94.75 111 GLN A CA 1
ATOM 883 C C . GLN A 1 111 ? 9.854 9.720 -22.708 1.00 94.75 111 GLN A C 1
ATOM 885 O O . GLN A 1 111 ? 9.245 10.740 -22.387 1.00 94.75 111 GLN A O 1
ATOM 890 N N . LEU A 1 112 ? 10.692 9.096 -21.874 1.00 93.69 112 LEU A N 1
ATOM 891 C CA . LEU A 1 112 ? 10.935 9.543 -20.500 1.00 93.69 112 LEU A CA 1
ATOM 892 C C . LEU A 1 112 ? 11.616 10.915 -20.427 1.00 93.69 112 LEU A C 1
ATOM 894 O O . LEU A 1 112 ? 11.302 11.686 -19.528 1.00 93.69 112 LEU A O 1
ATOM 898 N N . ARG A 1 113 ? 12.4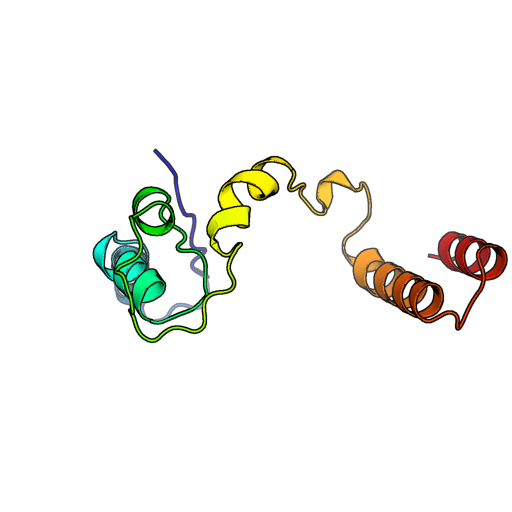98 11.263 -21.375 1.00 93.19 113 ARG A N 1
ATOM 899 C CA . ARG A 1 113 ? 13.125 12.603 -21.434 1.00 93.19 113 ARG A CA 1
ATOM 900 C C . ARG A 1 113 ? 12.140 13.740 -21.708 1.00 93.19 113 ARG A C 1
ATOM 902 O O . ARG A 1 113 ? 12.486 14.898 -21.497 1.00 93.19 113 ARG A O 1
ATOM 909 N N . ARG A 1 114 ? 10.960 13.423 -22.244 1.00 90.69 114 ARG A N 1
ATOM 910 C CA . ARG A 1 114 ? 9.933 14.400 -22.636 1.00 90.69 114 ARG A CA 1
ATOM 911 C C . ARG A 1 114 ? 8.870 14.613 -21.553 1.00 90.69 114 ARG A C 1
ATOM 913 O O . ARG A 1 114 ? 7.965 15.418 -21.772 1.00 90.69 114 ARG A O 1
ATOM 920 N N . LEU A 1 115 ? 8.956 13.876 -20.442 1.00 86.75 115 LEU A N 1
ATOM 921 C CA . LEU A 1 115 ? 8.106 14.024 -19.256 1.00 86.75 115 LEU A CA 1
ATOM 922 C C . LEU A 1 115 ? 8.642 15.114 -18.323 1.00 86.75 115 LEU A C 1
ATOM 924 O O . LEU A 1 115 ? 7.797 15.824 -17.730 1.00 86.75 115 LEU A O 1
#

Sequence (115 aa):
MNRYTASISCSRAKHKEAVKLFVSYASSREAQQQVRARTLSIPASKPAAEAALPDGDGLNRPEHFQLFREIIPSFRWHADLGLPIRLLDPLHHQLKLYWSGMIDDNALMEQLRRL

pLDDT: mean 85.71, std 12.48, range [34.03, 97.94]

Secondary structure (DSSP, 8-state):
-----PPP-TTT-TTHHHHHHHHHHHTSHHHHHHHHHHSSSPPSSHHHHHSPPPTT-S----TTGGGHHHHGGG---GGGGT--GGGHHHHHHHHHHHHTTSS-HHHHHHHHTT-

Foldseek 3Di:
DDDPDDDDPPPDPPPVPVVVVVVVVCLDLVVQLVCVLPHLDQRPDPCSNPDDDDPPSVDPQPPCSVCCVVCVVVDDDPVVVVDDPVCPVVLVVLVVCDVVVVDDPVRSVVSVVVD

Organism: NCBI:txid1172614

Radius of gyration: 20.43 Å; chains: 1; bounding box: 38×45×47 Å